Protein AF-A0A0D0Q389-F1 (afdb_monomer_lite)

Structure (mmCIF, N/CA/C/O backbone):
data_AF-A0A0D0Q389-F1
#
_entry.id   AF-A0A0D0Q389-F1
#
loop_
_atom_site.group_PDB
_atom_site.id
_atom_site.type_symbol
_atom_site.label_atom_id
_atom_site.label_alt_id
_atom_site.label_comp_id
_atom_site.label_asym_id
_atom_site.label_entity_id
_atom_site.label_seq_id
_atom_site.pdbx_PDB_ins_code
_atom_site.Cartn_x
_atom_site.Cartn_y
_atom_site.Cartn_z
_atom_site.occupancy
_atom_site.B_iso_or_equiv
_atom_site.auth_seq_id
_atom_site.auth_comp_id
_atom_site.auth_asym_id
_atom_site.auth_atom_id
_atom_site.pdbx_PDB_model_num
ATOM 1 N N . MET A 1 1 ? 13.800 -8.766 -23.754 1.00 43.53 1 MET A N 1
ATOM 2 C CA . MET A 1 1 ? 12.736 -7.923 -23.165 1.00 43.53 1 MET A CA 1
ATOM 3 C C . MET A 1 1 ? 13.007 -7.775 -21.677 1.00 43.53 1 MET A C 1
ATOM 5 O O . MET A 1 1 ? 12.861 -8.750 -20.955 1.00 43.53 1 MET A O 1
ATOM 9 N N . HIS A 1 2 ? 13.477 -6.614 -21.217 1.00 44.16 2 HIS A N 1
ATOM 10 C CA . HIS A 1 2 ? 13.544 -6.349 -19.778 1.00 44.16 2 HIS A CA 1
ATOM 11 C C . HIS A 1 2 ? 12.108 -6.165 -19.288 1.00 44.16 2 HIS A C 1
ATOM 13 O O . HIS A 1 2 ? 11.454 -5.197 -19.670 1.00 44.16 2 HIS A O 1
ATOM 19 N N . LYS A 1 3 ? 11.585 -7.128 -18.519 1.00 51.12 3 LYS A N 1
ATOM 20 C CA . LYS A 1 3 ? 10.331 -6.928 -17.790 1.00 51.12 3 LYS A CA 1
ATOM 21 C C . LYS A 1 3 ? 10.584 -5.776 -16.827 1.00 51.12 3 LYS A C 1
ATOM 23 O O . LYS A 1 3 ? 11.362 -5.917 -15.891 1.00 51.12 3 LYS A O 1
ATOM 28 N N . THR A 1 4 ? 10.004 -4.621 -17.130 1.00 58.94 4 THR A N 1
ATOM 29 C CA . THR A 1 4 ? 10.035 -3.432 -16.285 1.00 58.94 4 THR A CA 1
ATOM 30 C C . THR A 1 4 ? 9.593 -3.858 -14.889 1.00 58.94 4 THR A C 1
ATOM 32 O O . THR A 1 4 ? 8.530 -4.468 -14.759 1.00 58.94 4 THR A O 1
ATOM 35 N N . ASN A 1 5 ? 10.432 -3.620 -13.878 1.00 64.62 5 ASN A N 1
ATOM 36 C CA . ASN A 1 5 ? 10.134 -3.951 -12.486 1.00 64.62 5 ASN A CA 1
ATOM 37 C C . ASN A 1 5 ? 8.740 -3.410 -12.145 1.00 64.62 5 ASN A C 1
ATOM 39 O O . ASN A 1 5 ? 8.543 -2.197 -12.080 1.00 64.62 5 ASN A O 1
ATOM 43 N N . THR A 1 6 ? 7.763 -4.310 -12.041 1.00 88.75 6 THR A N 1
ATOM 44 C CA . THR A 1 6 ? 6.362 -3.940 -11.845 1.00 88.75 6 THR A CA 1
ATOM 45 C C . THR A 1 6 ? 6.131 -3.837 -10.350 1.00 88.75 6 THR A C 1
ATOM 47 O O . THR A 1 6 ? 6.489 -4.746 -9.601 1.00 88.75 6 THR A O 1
ATOM 50 N N . TRP A 1 7 ? 5.577 -2.714 -9.919 1.00 93.69 7 TRP A N 1
ATOM 51 C CA . TRP A 1 7 ? 5.283 -2.425 -8.523 1.00 93.69 7 TRP A CA 1
ATOM 52 C C . TRP A 1 7 ? 3.811 -2.706 -8.272 1.00 93.69 7 TRP A C 1
ATOM 54 O O . TRP A 1 7 ? 2.978 -2.371 -9.104 1.00 93.69 7 TRP A O 1
ATOM 64 N N . ALA A 1 8 ? 3.462 -3.288 -7.136 1.00 94.50 8 ALA A N 1
ATOM 65 C CA . ALA A 1 8 ? 2.076 -3.477 -6.747 1.00 94.50 8 ALA A CA 1
ATOM 66 C C . ALA A 1 8 ? 1.832 -2.898 -5.363 1.00 94.50 8 ALA A C 1
ATOM 68 O O . ALA A 1 8 ? 2.557 -3.194 -4.420 1.00 94.50 8 ALA A O 1
ATOM 69 N N . VAL A 1 9 ? 0.780 -2.099 -5.242 1.00 95.81 9 VAL A N 1
ATOM 70 C CA . VAL A 1 9 ? 0.272 -1.603 -3.965 1.00 95.81 9 VAL A CA 1
ATOM 71 C C . VAL A 1 9 ? -0.964 -2.414 -3.621 1.00 95.81 9 VAL A C 1
ATOM 73 O O . VAL A 1 9 ? -1.907 -2.488 -4.414 1.00 95.81 9 VAL A O 1
ATOM 76 N N . ILE A 1 10 ? -0.950 -3.035 -2.448 1.00 96.38 10 ILE A N 1
ATOM 77 C CA . ILE A 1 10 ? -2.042 -3.860 -1.945 1.00 96.38 10 ILE A CA 1
ATOM 78 C C . ILE A 1 10 ? -2.609 -3.197 -0.705 1.00 96.38 10 ILE A C 1
ATOM 80 O O . ILE A 1 10 ? -1.924 -3.055 0.308 1.00 96.38 10 ILE A O 1
ATOM 84 N N . LEU A 1 11 ? -3.873 -2.817 -0.816 1.00 95.62 11 LEU A N 1
ATOM 85 C CA . LEU A 1 11 ? -4.673 -2.230 0.244 1.00 95.62 11 LEU A CA 1
ATOM 86 C C . LEU A 1 11 ? -5.528 -3.327 0.870 1.00 95.62 11 LEU A C 1
ATOM 88 O O . LEU A 1 11 ? -6.161 -4.100 0.150 1.00 95.62 11 LEU A O 1
ATOM 92 N N . THR A 1 12 ? -5.552 -3.394 2.193 1.00 95.38 12 THR A N 1
ATOM 93 C CA . THR A 1 12 ? -6.407 -4.308 2.954 1.00 95.38 12 THR A CA 1
ATOM 94 C C . THR A 1 12 ? -7.440 -3.488 3.704 1.00 95.38 12 THR A C 1
ATOM 96 O O . THR A 1 12 ? -7.067 -2.601 4.464 1.00 95.38 12 THR A O 1
ATOM 99 N N . THR A 1 13 ? -8.719 -3.779 3.498 1.00 93.12 13 THR A N 1
ATOM 100 C CA . THR A 1 13 ? -9.839 -3.090 4.151 1.00 93.12 13 THR A CA 1
ATOM 101 C C . THR A 1 13 ? -10.851 -4.131 4.602 1.00 93.12 13 THR A C 1
ATOM 103 O O . THR A 1 13 ? -11.433 -4.798 3.744 1.00 93.12 13 THR A O 1
ATOM 106 N N . ALA A 1 14 ? -11.072 -4.288 5.911 1.00 89.56 14 ALA A N 1
ATOM 107 C CA . ALA A 1 14 ? -12.018 -5.257 6.473 1.00 89.56 14 ALA A CA 1
ATOM 108 C C . ALA A 1 14 ? -11.851 -6.673 5.874 1.00 89.56 14 ALA A C 1
ATOM 110 O O . ALA A 1 14 ? -12.811 -7.308 5.434 1.00 89.56 14 ALA A O 1
ATOM 111 N N . GLY A 1 15 ? -10.600 -7.132 5.756 1.00 87.56 15 GLY A N 1
ATOM 112 C CA . GLY A 1 15 ? -10.247 -8.426 5.155 1.00 87.56 15 GLY A CA 1
ATOM 113 C C . GLY A 1 15 ? -10.294 -8.498 3.619 1.00 87.56 15 GLY A C 1
ATOM 114 O O . GLY A 1 15 ? -9.879 -9.506 3.044 1.00 87.56 15 GLY A O 1
ATOM 115 N N . ARG A 1 16 ? -10.739 -7.446 2.918 1.00 91.94 16 ARG A N 1
ATOM 116 C CA . ARG A 1 16 ? -10.715 -7.382 1.450 1.00 91.94 16 ARG A CA 1
ATOM 117 C C . ARG A 1 16 ? -9.394 -6.811 0.948 1.00 91.94 16 ARG A C 1
ATOM 119 O O . ARG A 1 16 ? -8.990 -5.723 1.347 1.00 91.94 16 ARG A O 1
ATOM 126 N N . LEU A 1 17 ? -8.766 -7.523 0.015 1.00 93.25 17 LEU A N 1
ATOM 127 C CA . LEU A 1 17 ? -7.530 -7.105 -0.644 1.00 93.25 17 LEU A CA 1
ATOM 128 C C . LEU A 1 17 ? -7.830 -6.412 -1.978 1.00 93.25 17 LEU A C 1
ATOM 130 O O . LEU A 1 17 ? -8.483 -6.986 -2.850 1.00 93.25 17 LEU A O 1
ATOM 134 N N . THR A 1 18 ? -7.306 -5.202 -2.152 1.00 94.31 18 THR A N 1
ATOM 135 C CA . THR A 1 18 ? -7.323 -4.459 -3.416 1.00 94.31 18 THR A CA 1
ATOM 136 C C . THR A 1 18 ? -5.894 -4.290 -3.906 1.00 94.31 18 THR A C 1
ATOM 138 O O . THR A 1 18 ? -5.092 -3.617 -3.265 1.00 94.31 18 THR A O 1
ATOM 141 N N . ARG A 1 19 ? -5.567 -4.904 -5.045 1.00 94.31 19 ARG A N 1
ATOM 142 C CA . ARG A 1 19 ? -4.247 -4.824 -5.684 1.00 94.31 19 ARG A CA 1
ATOM 143 C C . ARG A 1 19 ? -4.285 -3.812 -6.824 1.00 94.31 19 ARG A C 1
ATOM 145 O O . ARG A 1 19 ? -5.157 -3.892 -7.683 1.00 94.31 19 ARG A O 1
ATOM 152 N N . THR A 1 20 ? -3.315 -2.907 -6.859 1.00 93.69 20 THR A N 1
ATOM 153 C CA . THR A 1 20 ? -3.084 -1.994 -7.988 1.00 93.69 20 THR A CA 1
ATOM 154 C C . THR A 1 20 ? -1.642 -2.109 -8.448 1.00 93.69 20 THR A C 1
ATOM 156 O O . THR A 1 20 ? -0.734 -2.091 -7.623 1.00 93.69 20 THR A O 1
ATOM 159 N N . GLU A 1 21 ? -1.434 -2.256 -9.751 1.00 93.44 21 GLU A N 1
ATOM 160 C CA . GLU A 1 21 ? -0.108 -2.413 -10.349 1.00 93.44 21 GLU A CA 1
ATOM 161 C C . GLU A 1 21 ? 0.342 -1.111 -11.009 1.00 93.44 21 GLU A C 1
ATOM 163 O O . GLU A 1 21 ? -0.453 -0.392 -11.613 1.00 93.44 21 GLU A O 1
ATOM 168 N N . HIS A 1 22 ? 1.631 -0.819 -10.887 1.00 91.81 22 HIS A N 1
ATOM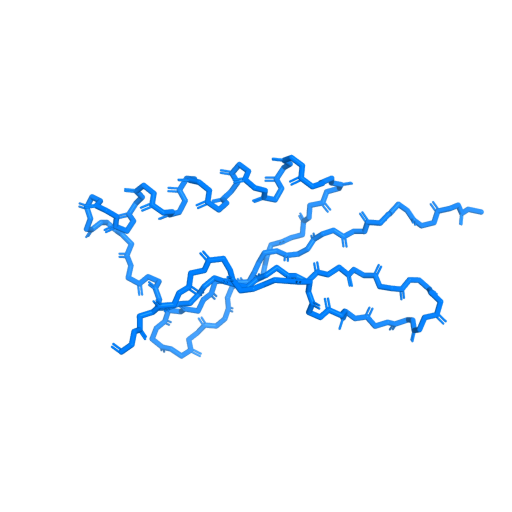 169 C CA . HIS A 1 22 ? 2.274 0.431 -11.262 1.00 91.81 22 HIS A CA 1
ATOM 170 C C . HIS A 1 22 ? 3.574 0.130 -12.001 1.00 91.81 22 HIS A C 1
ATOM 172 O O . HIS A 1 22 ? 4.256 -0.866 -11.734 1.00 91.81 22 HIS A O 1
ATOM 178 N N . ARG A 1 23 ? 3.947 1.004 -12.938 1.00 87.19 23 ARG A N 1
ATOM 179 C CA . ARG A 1 23 ? 5.128 0.788 -13.790 1.00 87.19 23 ARG A CA 1
ATOM 180 C C . ARG A 1 23 ? 6.415 1.279 -13.139 1.00 87.19 23 ARG A C 1
ATOM 182 O O . ARG A 1 23 ? 7.501 0.997 -13.638 1.00 87.19 23 ARG A O 1
ATOM 189 N N . SER A 1 24 ? 6.299 2.041 -12.055 1.00 88.81 24 SER A N 1
ATOM 190 C CA . SER A 1 24 ? 7.429 2.664 -11.380 1.00 88.81 24 SER A CA 1
ATOM 191 C C . SER A 1 24 ? 7.174 2.849 -9.885 1.00 88.81 24 SER A C 1
ATOM 193 O O . SER A 1 24 ? 6.031 2.970 -9.440 1.00 88.81 24 SER A O 1
ATOM 195 N N . GLN A 1 25 ? 8.259 2.928 -9.115 1.00 89.44 25 GLN A N 1
ATOM 196 C CA . GLN A 1 25 ? 8.202 3.211 -7.683 1.00 89.44 25 GLN A CA 1
ATOM 197 C C . GLN A 1 25 ? 7.485 4.538 -7.377 1.00 89.44 25 GLN A C 1
ATOM 199 O O . GLN A 1 25 ? 6.598 4.536 -6.525 1.00 89.44 25 GLN A O 1
ATOM 204 N N . PRO A 1 26 ? 7.763 5.661 -8.075 1.00 93.12 26 PRO A N 1
ATOM 205 C CA . PRO A 1 26 ? 7.091 6.923 -7.770 1.00 93.12 26 PRO A CA 1
ATOM 206 C C . PRO A 1 26 ? 5.572 6.865 -7.969 1.00 93.12 26 PRO A C 1
ATOM 208 O O . PRO A 1 26 ? 4.840 7.513 -7.230 1.00 93.12 26 PRO A O 1
ATOM 211 N N . GLU A 1 27 ? 5.074 6.090 -8.938 1.00 91.25 27 GLU A N 1
ATOM 212 C CA . GLU A 1 27 ? 3.630 5.882 -9.119 1.00 91.25 27 GLU A CA 1
ATOM 213 C C 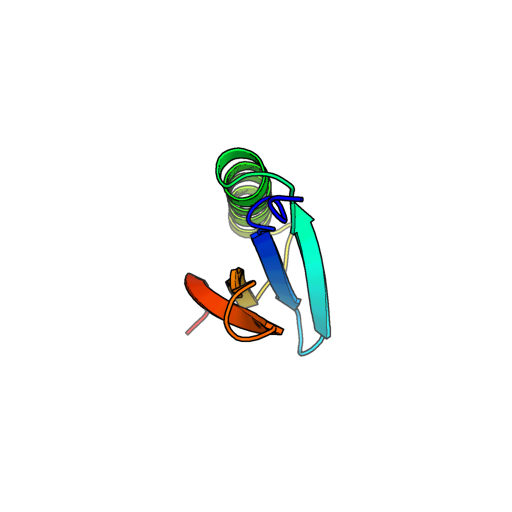. GLU A 1 27 ? 3.004 5.143 -7.936 1.00 91.25 27 GLU A C 1
ATOM 215 O O . GLU A 1 27 ? 2.001 5.608 -7.390 1.00 91.25 27 GLU A O 1
ATOM 220 N N . ALA A 1 28 ? 3.637 4.054 -7.494 1.00 92.81 28 ALA A N 1
ATOM 221 C CA . ALA A 1 28 ? 3.189 3.297 -6.332 1.00 92.81 28 ALA A CA 1
ATOM 222 C C . ALA A 1 28 ? 3.141 4.184 -5.077 1.00 92.81 28 ALA A C 1
ATOM 224 O O . ALA A 1 28 ? 2.109 4.254 -4.411 1.00 92.81 28 ALA A O 1
ATOM 225 N N . TYR A 1 29 ? 4.207 4.942 -4.798 1.00 93.44 29 TYR A N 1
ATOM 226 C CA . TYR A 1 29 ? 4.266 5.813 -3.618 1.00 93.44 29 TYR A CA 1
ATOM 227 C C . TYR A 1 29 ? 3.305 7.003 -3.696 1.00 93.44 29 TYR A C 1
ATOM 229 O O . TYR A 1 29 ? 2.767 7.406 -2.668 1.00 93.44 29 TYR A O 1
ATOM 237 N N . ARG A 1 30 ? 2.992 7.526 -4.891 1.00 95.00 30 ARG A N 1
ATOM 238 C CA . ARG A 1 30 ? 1.909 8.515 -5.045 1.00 95.00 30 ARG A CA 1
ATOM 239 C C . ARG A 1 30 ? 0.552 7.939 -4.644 1.00 95.00 30 ARG A C 1
ATOM 241 O O . ARG A 1 30 ? -0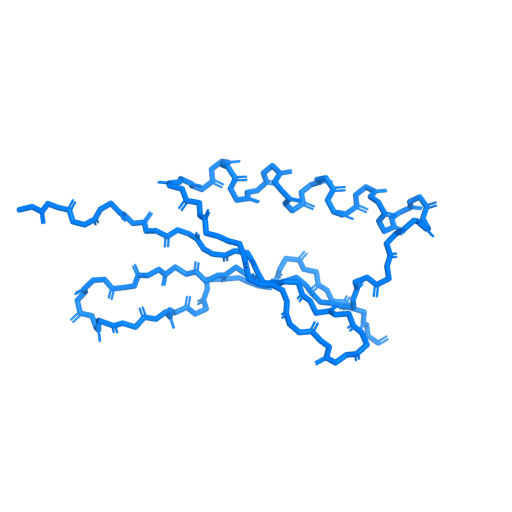.222 8.634 -3.989 1.00 95.00 30 ARG A O 1
ATOM 248 N N . LYS A 1 31 ? 0.262 6.682 -5.002 1.00 92.12 31 LYS A N 1
ATOM 249 C CA . LYS A 1 31 ? -0.985 6.018 -4.592 1.00 92.12 31 LYS A CA 1
ATOM 250 C C . LYS A 1 31 ? -1.023 5.777 -3.082 1.00 92.12 31 LYS A C 1
ATOM 252 O O . LYS A 1 31 ? -2.062 6.013 -2.477 1.00 92.12 31 LYS A O 1
ATOM 257 N N . ILE A 1 32 ? 0.098 5.375 -2.480 1.00 94.75 32 ILE A N 1
ATOM 258 C CA . ILE A 1 32 ? 0.218 5.218 -1.022 1.00 94.75 32 ILE A CA 1
ATOM 259 C C . ILE A 1 32 ? -0.037 6.552 -0.317 1.00 94.75 32 ILE A C 1
ATOM 261 O O . ILE A 1 32 ? -0.867 6.606 0.578 1.00 94.75 32 ILE A O 1
ATOM 265 N N . ALA A 1 33 ? 0.615 7.635 -0.748 1.00 95.19 33 ALA A N 1
ATOM 266 C CA . ALA A 1 33 ?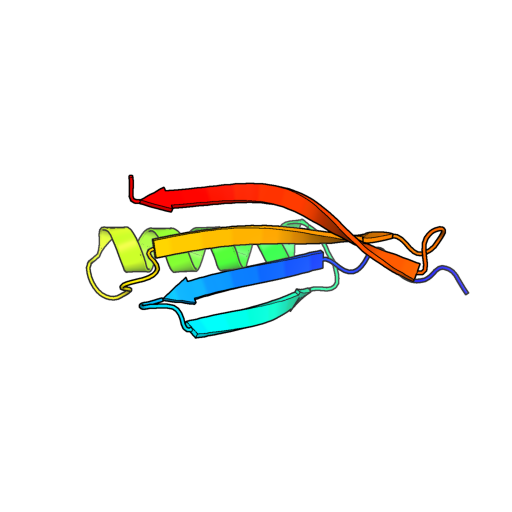 0.449 8.955 -0.141 1.00 95.19 33 ALA A CA 1
ATOM 267 C C . ALA A 1 33 ? -0.996 9.474 -0.234 1.00 95.19 33 ALA A C 1
ATOM 269 O O . ALA A 1 33 ? -1.501 10.062 0.719 1.00 95.19 33 ALA A O 1
ATOM 270 N N . ALA A 1 34 ? -1.674 9.237 -1.362 1.00 94.38 34 ALA A N 1
ATOM 271 C CA . ALA A 1 34 ? -3.090 9.566 -1.503 1.00 94.38 34 ALA A CA 1
ATOM 272 C C . ALA A 1 34 ? -3.958 8.763 -0.521 1.00 94.38 34 ALA A C 1
ATOM 274 O O . ALA A 1 34 ? -4.801 9.339 0.156 1.00 94.38 34 ALA A O 1
ATOM 275 N N . GLU A 1 35 ? -3.706 7.458 -0.398 1.00 93.62 35 GLU A N 1
ATOM 276 C CA . GLU A 1 35 ? -4.464 6.594 0.509 1.00 93.62 35 GLU A CA 1
ATOM 277 C C . GLU A 1 35 ? -4.228 6.950 1.983 1.00 93.62 35 GLU A C 1
ATOM 279 O O . GLU A 1 35 ? -5.176 7.012 2.755 1.00 93.62 35 GLU A O 1
ATOM 284 N N . LEU A 1 36 ? -2.984 7.247 2.370 1.00 93.62 36 LEU A N 1
ATOM 285 C CA . LEU A 1 36 ? -2.649 7.720 3.716 1.00 93.62 36 LEU A CA 1
ATOM 286 C C . LEU A 1 36 ? -3.391 9.010 4.058 1.00 93.62 36 LEU A C 1
ATOM 288 O O . LEU A 1 36 ? -3.969 9.118 5.133 1.00 93.62 36 LEU A O 1
ATOM 292 N N . LYS A 1 37 ? -3.449 9.956 3.116 1.00 95.12 37 LYS A N 1
ATOM 293 C CA . LYS A 1 37 ? -4.223 11.186 3.287 1.00 95.12 37 LYS A CA 1
ATOM 294 C C . LYS A 1 37 ? -5.717 10.896 3.469 1.00 95.12 37 LYS A C 1
ATOM 296 O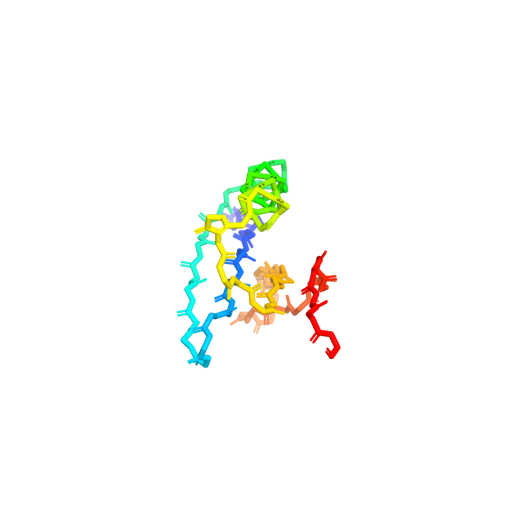 O . LYS A 1 37 ? -6.370 11.554 4.273 1.00 95.12 37 LYS A O 1
ATOM 301 N N . ASP A 1 38 ? -6.273 9.929 2.745 1.00 92.88 38 ASP A N 1
ATOM 302 C CA . ASP A 1 38 ? -7.675 9.528 2.905 1.00 92.88 38 ASP A CA 1
ATOM 303 C C . ASP A 1 38 ? -7.931 8.842 4.260 1.00 92.88 38 ASP A C 1
ATOM 305 O O . ASP A 1 38 ? -8.974 9.052 4.880 1.00 92.88 38 ASP A O 1
ATOM 309 N N . ILE A 1 39 ? -6.969 8.068 4.767 1.00 92.19 39 ILE A N 1
ATOM 310 C CA . ILE A 1 39 ? -7.021 7.487 6.117 1.00 92.19 39 ILE A CA 1
ATOM 311 C C . ILE A 1 39 ? -6.991 8.598 7.177 1.00 92.19 39 ILE A C 1
ATOM 313 O O . ILE A 1 39 ? -7.846 8.620 8.060 1.00 92.19 39 ILE A O 1
ATOM 317 N N . GLU A 1 40 ? -6.061 9.552 7.066 1.00 92.50 40 GLU A N 1
ATOM 318 C CA . GLU A 1 40 ? -5.948 10.704 7.976 1.00 92.50 40 GLU A CA 1
ATOM 319 C C . GLU A 1 40 ? -7.222 11.561 7.991 1.00 92.50 40 GLU A C 1
ATOM 321 O O . GLU A 1 40 ? -7.648 12.032 9.044 1.00 92.50 40 GLU A O 1
ATOM 326 N N . ASN A 1 41 ? -7.872 11.720 6.835 1.00 92.88 41 ASN A N 1
ATOM 327 C CA . ASN A 1 41 ? -9.142 12.437 6.711 1.00 92.88 41 ASN A CA 1
ATOM 328 C C . ASN A 1 41 ? -10.363 11.615 7.168 1.00 92.88 41 ASN A C 1
ATOM 330 O O . ASN A 1 41 ? -11.483 12.129 7.151 1.00 92.88 41 ASN A O 1
ATOM 334 N N . GLY A 1 42 ? -10.184 10.343 7.537 1.00 91.06 42 GLY A N 1
ATOM 335 C CA . GLY A 1 42 ? -11.264 9.437 7.936 1.00 91.06 42 GLY A CA 1
ATOM 336 C C . GLY A 1 42 ? -12.174 8.979 6.788 1.00 91.06 42 GLY A C 1
ATOM 337 O O . GLY A 1 42 ? -13.254 8.441 7.041 1.00 91.06 42 GLY A O 1
ATOM 338 N N . THR A 1 43 ? -11.771 9.187 5.531 1.00 91.19 43 THR A N 1
ATOM 339 C CA . THR A 1 43 ? -12.523 8.770 4.335 1.00 91.19 43 THR A CA 1
ATOM 340 C C . THR A 1 43 ? -12.163 7.356 3.880 1.00 91.19 43 THR A C 1
ATOM 342 O O . THR A 1 43 ? -12.987 6.700 3.240 1.00 91.19 43 THR A O 1
ATOM 345 N N . SER A 1 44 ? -10.980 6.854 4.248 1.00 89.12 44 SER A N 1
ATOM 346 C CA . SER A 1 44 ? -10.554 5.471 4.008 1.00 89.12 44 SER A CA 1
ATOM 347 C C . SER A 1 44 ? -10.511 4.659 5.306 1.00 89.12 44 SER A C 1
ATOM 349 O O . SER A 1 44 ? -10.173 5.164 6.373 1.00 89.12 44 SER A O 1
ATOM 351 N N . ARG A 1 45 ? -10.871 3.374 5.209 1.00 90.56 45 ARG A N 1
ATOM 352 C CA . ARG A 1 45 ? -10.814 2.382 6.305 1.00 90.56 45 ARG A CA 1
ATOM 353 C C . ARG A 1 45 ? -9.767 1.302 6.040 1.00 90.56 45 ARG A C 1
ATOM 355 O O . ARG A 1 45 ? -9.926 0.156 6.450 1.00 90.56 45 ARG A O 1
ATOM 362 N N . VAL A 1 46 ? -8.758 1.621 5.237 1.00 93.88 46 VAL A N 1
ATOM 363 C CA . VAL A 1 46 ? -7.649 0.704 4.983 1.00 93.88 46 VAL A CA 1
ATOM 364 C C . VAL A 1 46 ? -6.930 0.419 6.300 1.00 93.88 46 VAL A C 1
ATOM 366 O O . VAL A 1 46 ? -6.527 1.330 7.006 1.00 93.88 46 VAL A O 1
ATOM 369 N N . GLU A 1 47 ? -6.779 -0.862 6.606 1.00 93.81 47 GLU A N 1
ATOM 370 C CA . GLU A 1 47 ? -6.110 -1.390 7.799 1.00 93.81 47 GLU A CA 1
ATOM 371 C C . GLU A 1 47 ? -4.641 -1.695 7.511 1.00 93.81 47 GLU A C 1
ATOM 373 O O . GLU A 1 47 ? -3.817 -1.729 8.414 1.00 93.81 47 GLU A O 1
ATOM 378 N N . ARG A 1 48 ? -4.287 -1.962 6.245 1.00 94.69 48 ARG A N 1
ATOM 379 C CA . ARG A 1 48 ? -2.911 -2.285 5.857 1.00 94.69 48 ARG A CA 1
ATOM 380 C C . ARG A 1 48 ? -2.617 -1.923 4.411 1.00 94.69 48 ARG A C 1
ATOM 382 O O . ARG A 1 48 ? -3.381 -2.274 3.514 1.00 94.69 48 ARG A O 1
ATOM 389 N N . ILE A 1 49 ? -1.456 -1.319 4.182 1.00 95.94 49 ILE A N 1
ATOM 390 C CA . ILE A 1 49 ? -0.889 -1.049 2.860 1.00 95.94 49 ILE A CA 1
ATOM 391 C C . ILE A 1 49 ? 0.441 -1.786 2.759 1.00 95.94 49 ILE A C 1
ATOM 393 O O . ILE A 1 49 ? 1.358 -1.547 3.544 1.00 95.94 49 ILE A O 1
ATOM 397 N N . ARG A 1 50 ? 0.572 -2.675 1.775 1.00 95.94 50 ARG A N 1
ATOM 398 C CA . ARG A 1 50 ? 1.845 -3.333 1.459 1.00 95.94 50 ARG A CA 1
ATOM 399 C C . ARG A 1 50 ? 2.238 -3.095 0.012 1.00 95.94 50 ARG A C 1
ATOM 401 O O . ARG A 1 50 ? 1.382 -3.001 -0.866 1.00 95.94 50 ARG A O 1
ATOM 408 N N . VAL A 1 51 ? 3.538 -3.032 -0.217 1.00 95.69 51 VAL A N 1
ATOM 409 C CA . VAL A 1 51 ? 4.144 -2.871 -1.531 1.00 95.69 51 VAL A CA 1
ATOM 410 C C . VAL A 1 51 ? 4.823 -4.177 -1.897 1.00 95.69 51 VAL A C 1
ATOM 412 O O . VAL A 1 51 ? 5.641 -4.696 -1.140 1.00 95.69 51 VAL A O 1
ATOM 415 N N . GLU A 1 52 ? 4.483 -4.715 -3.057 1.00 95.12 52 GLU A N 1
ATOM 416 C CA . GLU A 1 52 ? 5.142 -5.872 -3.642 1.00 95.12 52 GLU A CA 1
ATOM 417 C C . GLU A 1 52 ? 5.894 -5.455 -4.906 1.00 95.12 52 GLU A C 1
ATOM 419 O O . GLU A 1 52 ? 5.427 -4.618 -5.680 1.00 95.12 52 GLU A O 1
ATOM 424 N N . LEU A 1 53 ? 7.047 -6.073 -5.134 1.00 93.94 53 LEU A N 1
ATOM 425 C CA . LEU A 1 53 ? 7.827 -5.934 -6.353 1.00 93.94 53 LEU A CA 1
ATOM 426 C C . LEU A 1 53 ? 7.785 -7.256 -7.115 1.00 93.94 53 LEU A C 1
ATOM 428 O O . LEU A 1 53 ? 8.021 -8.318 -6.536 1.00 93.94 53 LEU A O 1
ATOM 432 N N . TRP A 1 54 ? 7.479 -7.205 -8.410 1.00 91.44 54 TRP A N 1
ATOM 433 C CA . TRP A 1 54 ? 7.597 -8.383 -9.259 1.00 91.44 54 TRP A CA 1
ATOM 434 C C . TRP A 1 54 ? 9.073 -8.734 -9.430 1.00 91.44 54 TRP A C 1
ATOM 436 O O . TRP A 1 54 ? 9.834 -7.945 -9.993 1.00 91.44 54 TRP A O 1
ATOM 446 N N . ASP A 1 55 ? 9.464 -9.921 -8.976 1.00 88.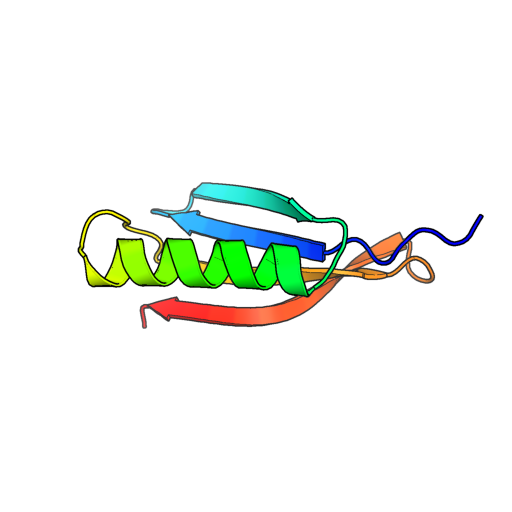94 55 ASP A N 1
ATOM 447 C CA . ASP A 1 55 ? 10.785 -10.484 -9.207 1.00 88.94 55 ASP A CA 1
ATOM 448 C C . ASP A 1 55 ? 10.757 -11.285 -10.523 1.00 88.94 55 ASP A C 1
ATOM 450 O O . ASP A 1 55 ? 10.192 -12.384 -10.579 1.00 88.94 55 ASP A O 1
ATOM 454 N N . PRO A 1 56 ? 11.357 -10.774 -11.617 1.00 84.75 56 PRO A N 1
ATOM 455 C CA . PRO A 1 56 ? 11.368 -11.482 -12.889 1.00 84.75 56 PRO A CA 1
ATOM 456 C C . PRO A 1 56 ? 12.244 -12.740 -12.866 1.00 84.75 56 PRO A C 1
ATOM 458 O O . PRO A 1 56 ? 12.015 -13.621 -13.692 1.00 84.75 56 PRO A O 1
ATOM 461 N N . ASN A 1 57 ? 13.208 -12.840 -11.944 1.00 86.62 57 ASN A N 1
ATOM 462 C CA . ASN A 1 57 ? 14.089 -14.001 -11.818 1.00 86.62 57 ASN A CA 1
ATOM 463 C C . ASN A 1 57 ? 13.372 -15.164 -11.129 1.00 86.62 57 ASN A C 1
ATOM 465 O O . ASN A 1 57 ? 13.603 -16.321 -11.468 1.00 86.62 57 ASN A O 1
ATOM 469 N N . ARG A 1 58 ? 12.496 -14.854 -10.167 1.00 85.12 58 ARG A N 1
ATOM 470 C CA . ARG A 1 58 ? 11.717 -15.850 -9.415 1.00 85.12 58 ARG A CA 1
ATOM 471 C C . ARG A 1 58 ? 10.308 -16.068 -9.961 1.00 85.12 58 ARG A C 1
ATOM 473 O O . ARG A 1 58 ? 9.661 -17.041 -9.587 1.00 85.12 58 ARG A O 1
ATOM 480 N N . GLY A 1 59 ? 9.835 -15.190 -10.844 1.00 88.25 59 GLY A N 1
ATOM 481 C CA . GLY A 1 59 ? 8.498 -15.272 -11.426 1.00 88.25 59 GLY A CA 1
ATOM 482 C C . GLY A 1 59 ? 7.391 -15.111 -10.386 1.00 88.25 59 GLY A C 1
ATOM 483 O O . GLY A 1 59 ? 6.329 -15.715 -10.527 1.00 88.25 59 GLY A O 1
ATOM 484 N N . ASN A 1 60 ? 7.644 -14.339 -9.328 1.00 91.69 60 ASN A N 1
ATOM 485 C CA . ASN A 1 60 ? 6.693 -14.114 -8.251 1.00 91.69 60 ASN A CA 1
ATOM 486 C C . ASN A 1 60 ? 6.717 -12.662 -7.762 1.00 91.69 60 ASN A C 1
ATOM 488 O O . ASN A 1 60 ? 7.603 -11.873 -8.083 1.00 91.69 60 ASN A O 1
ATOM 492 N N . TRP A 1 61 ? 5.710 -12.316 -6.969 1.00 92.25 61 TRP A N 1
ATOM 493 C CA . TRP A 1 61 ? 5.676 -11.058 -6.242 1.00 92.25 61 TRP A CA 1
ATOM 494 C C . TRP A 1 61 ? 6.383 -11.225 -4.902 1.00 92.25 61 TRP A C 1
ATOM 496 O O . TRP A 1 61 ? 6.007 -12.080 -4.099 1.00 92.25 61 TRP A O 1
ATOM 506 N N . ALA A 1 62 ? 7.405 -10.411 -4.667 1.00 93.00 62 ALA A N 1
ATOM 507 C CA . ALA A 1 62 ? 8.104 -10.339 -3.397 1.00 93.00 62 ALA A CA 1
ATOM 508 C C . ALA A 1 62 ? 7.585 -9.142 -2.598 1.00 93.00 62 ALA A C 1
ATOM 510 O O . ALA A 1 62 ? 7.415 -8.055 -3.151 1.00 93.00 62 ALA A O 1
ATOM 511 N N . LEU A 1 63 ? 7.348 -9.325 -1.297 1.00 94.25 63 LEU A N 1
ATOM 512 C CA . LEU A 1 63 ? 7.093 -8.197 -0.404 1.00 94.25 63 LEU A CA 1
ATOM 513 C C . LEU A 1 63 ? 8.322 -7.286 -0.421 1.00 94.25 63 LEU A C 1
ATOM 515 O O . LEU A 1 63 ? 9.426 -7.729 -0.111 1.00 94.25 63 LEU A O 1
ATOM 519 N N . TYR A 1 64 ? 8.107 -6.030 -0.789 1.00 94.19 64 TYR A N 1
ATOM 520 C CA . TYR A 1 64 ? 9.121 -4.991 -0.734 1.00 94.19 64 TYR A CA 1
ATOM 521 C C . TYR A 1 64 ? 9.061 -4.275 0.617 1.00 94.19 64 TYR A C 1
ATOM 523 O O . TYR A 1 64 ? 10.058 -4.219 1.328 1.00 94.19 64 TYR A O 1
ATOM 531 N N . GLU A 1 65 ? 7.875 -3.789 0.999 1.00 94.50 65 GLU A N 1
ATOM 532 C CA . GLU A 1 65 ? 7.679 -3.007 2.224 1.00 94.50 65 GLU A CA 1
ATOM 533 C C . GLU A 1 65 ? 6.223 -3.087 2.716 1.00 94.50 65 GLU A C 1
ATOM 535 O O . GLU A 1 65 ? 5.295 -3.322 1.937 1.00 94.50 65 GLU A O 1
ATOM 540 N N . ILE A 1 66 ? 6.004 -2.867 4.013 1.00 94.62 66 ILE A N 1
ATOM 541 C CA . ILE A 1 66 ? 4.687 -2.564 4.585 1.00 94.62 66 ILE A CA 1
ATOM 542 C C . ILE A 1 66 ? 4.667 -1.061 4.865 1.00 94.62 66 ILE A C 1
ATOM 544 O O . ILE A 1 66 ? 5.334 -0.606 5.785 1.00 94.62 66 ILE A O 1
ATOM 548 N N . ALA A 1 67 ? 3.925 -0.303 4.059 1.00 92.62 67 ALA A N 1
ATOM 549 C CA . ALA A 1 67 ? 3.897 1.156 4.145 1.00 92.62 67 ALA A CA 1
ATOM 550 C C . ALA A 1 67 ? 2.950 1.675 5.239 1.00 92.62 67 ALA A C 1
ATOM 552 O O . ALA A 1 67 ? 3.068 2.817 5.671 1.00 92.62 67 ALA A O 1
ATOM 553 N N . TYR A 1 68 ? 1.978 0.858 5.648 1.00 92.94 68 TYR A N 1
ATOM 554 C CA . TYR A 1 68 ? 1.011 1.205 6.685 1.00 92.94 68 TYR A CA 1
ATOM 555 C C . TYR A 1 68 ? 0.376 -0.054 7.269 1.00 92.94 68 TYR A C 1
ATOM 557 O O . TYR A 1 68 ? 0.070 -0.990 6.521 1.00 92.94 68 TYR A O 1
ATOM 565 N N . HIS A 1 69 ? 0.113 -0.055 8.572 1.00 92.81 69 HIS A N 1
ATOM 566 C CA . HIS A 1 69 ? -0.798 -0.991 9.220 1.00 92.81 69 HIS A CA 1
ATOM 567 C C . HIS A 1 69 ? -1.422 -0.359 10.472 1.00 92.81 69 HIS A C 1
ATOM 569 O O . HIS A 1 69 ? -0.799 0.486 11.111 1.00 92.81 69 HIS A O 1
ATOM 575 N N . THR A 1 70 ? -2.643 -0.762 10.814 1.00 85.12 70 THR A N 1
ATOM 576 C CA . THR A 1 70 ? -3.272 -0.473 12.108 1.00 85.12 70 THR A CA 1
ATOM 577 C C . THR A 1 70 ? -2.958 -1.622 13.066 1.00 85.12 70 THR A C 1
ATOM 579 O O . THR A 1 70 ? -3.270 -2.768 12.729 1.00 85.12 70 THR A O 1
ATOM 582 N N . ASP A 1 71 ? -2.318 -1.335 14.202 1.00 66.94 71 ASP A N 1
ATOM 583 C CA . ASP A 1 71 ? -2.154 -2.293 15.313 1.00 66.94 71 ASP A CA 1
ATOM 584 C C . ASP A 1 71 ? -3.490 -2.606 16.011 1.00 66.94 71 ASP A C 1
ATOM 586 O O . ASP A 1 71 ? -4.360 -1.703 16.070 1.00 66.94 71 ASP A O 1
#

Sequence (71 aa):
MHKTNTWAVILTTAGRLTRTEHRSQPEAYRKIAAELKDIENGTSRVERIRVELWDPNRGNWALYEIAYHTD

Radius of gyration: 12.72 Å; chains: 1; bounding box: 27×28×38 Å

pLDDT: mean 89.25, std 11.11, range [43.53, 96.38]

Foldseek 3Di:
DPPQWKKWKWFAAPNDIDIDIDNDPVVNVVVVVVQVVCVVVVNDRTAWIWMWIQDPVVRDTDTPDTPDHDD

Organism: Kitasatospora griseola (NCBI:txid2064)

Secondary structure (DSSP, 8-state):
------EEEEEEETTEEEEEEESSHHHHHHHHHHHHHHHHTTS----EEEEEEEETTTTEEEEEEEEEE--